Protein AF-A0AAU9Y3U4-F1 (afdb_monomer)

Structure (mmCIF, N/CA/C/O backbone):
data_AF-A0AAU9Y3U4-F1
#
_entry.id   AF-A0AAU9Y3U4-F1
#
loop_
_atom_site.group_PDB
_atom_site.id
_atom_site.type_symbol
_atom_site.label_atom_id
_atom_site.label_alt_id
_atom_site.label_comp_id
_atom_site.label_asym_id
_atom_site.label_entity_id
_atom_site.label_seq_id
_atom_site.pdbx_PDB_ins_code
_atom_site.Cartn_x
_atom_site.Cartn_y
_atom_site.Cartn_z
_atom_site.occupancy
_atom_site.B_iso_or_equiv
_atom_site.auth_seq_id
_atom_site.auth_comp_id
_atom_site.auth_asym_id
_atom_site.auth_atom_id
_atom_site.pdbx_PDB_model_num
ATOM 1 N N . MET A 1 1 ? -3.775 27.909 -12.854 1.00 70.94 1 MET A N 1
ATOM 2 C CA . MET A 1 1 ? -3.260 26.535 -13.047 1.00 70.94 1 MET A CA 1
ATOM 3 C C . MET A 1 1 ? -4.017 25.907 -14.203 1.00 70.94 1 MET A C 1
ATOM 5 O O . MET A 1 1 ? -5.242 25.902 -14.171 1.00 70.94 1 MET A O 1
ATOM 9 N N . THR A 1 2 ? -3.329 25.461 -15.249 1.00 95.56 2 THR A N 1
ATOM 10 C CA . THR A 1 2 ? -3.981 24.824 -16.406 1.00 95.56 2 THR A CA 1
ATOM 11 C C . THR A 1 2 ? -4.257 23.346 -16.122 1.00 95.56 2 THR A C 1
ATOM 13 O O . THR A 1 2 ? -3.583 22.736 -15.291 1.00 95.56 2 THR A O 1
ATOM 16 N N . LYS A 1 3 ? -5.221 22.735 -16.829 1.00 92.81 3 LYS A N 1
ATOM 17 C CA . LYS A 1 3 ? -5.509 21.290 -16.704 1.00 92.81 3 LYS A CA 1
ATOM 18 C C . LYS A 1 3 ? -4.239 20.443 -16.872 1.00 92.81 3 LYS A C 1
ATOM 20 O O . LYS A 1 3 ? -4.018 19.520 -16.099 1.00 92.81 3 LYS A O 1
ATOM 25 N N . LYS A 1 4 ? -3.373 20.817 -17.823 1.00 94.94 4 LYS A N 1
ATOM 26 C CA . LYS A 1 4 ? -2.076 20.169 -18.071 1.00 94.94 4 LYS A CA 1
ATOM 27 C C . LYS A 1 4 ? -1.187 20.153 -16.822 1.00 94.94 4 LYS A C 1
ATOM 29 O O . LYS A 1 4 ? -0.725 19.091 -16.430 1.00 94.94 4 LYS A O 1
ATOM 34 N N . GLN A 1 5 ? -1.020 21.302 -16.167 1.00 95.19 5 GLN A N 1
ATOM 35 C CA . GLN A 1 5 ? -0.199 21.424 -14.956 1.00 95.19 5 GLN A CA 1
ATOM 36 C C . GLN A 1 5 ? -0.738 20.579 -13.794 1.00 95.19 5 GLN A C 1
ATOM 38 O O . GLN A 1 5 ? 0.031 20.038 -13.006 1.00 95.19 5 GLN A O 1
ATOM 43 N N . VAL A 1 6 ? -2.064 20.454 -13.678 1.00 96.25 6 VAL A N 1
ATOM 44 C CA . VAL A 1 6 ? -2.686 19.619 -12.641 1.00 96.25 6 VAL A CA 1
ATOM 45 C C . VAL A 1 6 ? -2.394 18.139 -12.892 1.00 96.25 6 VAL A C 1
ATOM 47 O O . VAL A 1 6 ? -1.981 17.442 -11.969 1.00 96.25 6 VAL A O 1
ATOM 50 N N . PHE A 1 7 ? -2.546 17.665 -14.1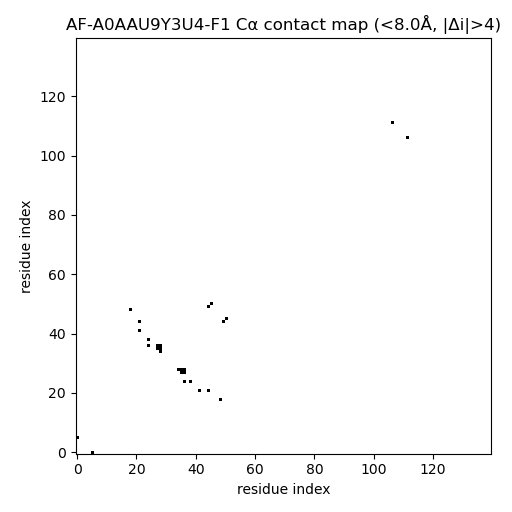32 1.00 96.69 7 PHE A N 1
ATOM 51 C CA . PHE A 1 7 ? -2.222 16.279 -14.483 1.00 96.69 7 PHE A CA 1
ATOM 52 C C . PHE A 1 7 ? -0.743 15.953 -14.289 1.00 96.69 7 PHE A C 1
ATOM 54 O O . PHE A 1 7 ? -0.426 14.888 -13.769 1.00 96.69 7 PHE A O 1
ATOM 61 N N . GLU A 1 8 ? 0.148 16.871 -14.652 1.00 95.50 8 GLU A N 1
ATOM 62 C CA . GLU A 1 8 ? 1.593 16.713 -14.474 1.00 95.50 8 GLU A CA 1
ATOM 63 C C . GLU A 1 8 ? 1.959 16.568 -12.994 1.00 95.50 8 GLU A C 1
ATOM 65 O O . GLU A 1 8 ? 2.589 15.589 -12.601 1.00 95.50 8 GLU A O 1
ATOM 70 N N . ARG A 1 9 ? 1.429 17.448 -12.139 1.00 95.25 9 ARG A N 1
ATOM 71 C CA . ARG A 1 9 ? 1.659 17.383 -10.690 1.00 95.25 9 ARG A CA 1
ATOM 72 C C . ARG A 1 9 ? 1.101 16.105 -10.057 1.00 95.25 9 ARG A C 1
ATOM 74 O O . ARG A 1 9 ? 1.717 15.536 -9.158 1.00 95.25 9 ARG A O 1
ATOM 81 N N . ILE A 1 10 ? -0.062 15.641 -10.520 1.00 95.69 10 ILE A N 1
ATOM 82 C CA . ILE A 1 10 ? -0.644 14.364 -10.081 1.00 95.69 10 ILE A CA 1
ATOM 83 C C . ILE A 1 10 ? 0.242 13.195 -10.527 1.00 95.69 10 ILE A C 1
ATOM 85 O O . ILE A 1 10 ? 0.512 12.297 -9.730 1.00 95.69 10 ILE A O 1
ATOM 89 N N . ALA A 1 11 ? 0.722 13.206 -11.770 1.00 93.69 11 ALA A N 1
ATOM 90 C CA . ALA A 1 11 ? 1.590 12.161 -12.303 1.00 93.69 11 ALA A CA 1
ATOM 91 C C . ALA A 1 11 ? 2.926 12.089 -11.548 1.00 93.69 11 ALA A C 1
ATOM 93 O O . ALA A 1 11 ? 3.366 10.998 -11.181 1.00 93.69 11 ALA A O 1
ATOM 94 N N . GLU A 1 12 ? 3.539 13.235 -11.251 1.00 94.12 12 GLU A N 1
ATOM 95 C CA . GLU A 1 12 ? 4.751 13.325 -10.432 1.00 94.12 12 GLU A CA 1
ATOM 96 C C . GLU A 1 12 ? 4.529 12.753 -9.031 1.00 94.12 12 GLU A C 1
ATOM 98 O O . GLU A 1 12 ? 5.288 11.889 -8.582 1.00 94.12 12 GLU A O 1
ATOM 103 N N . TYR A 1 13 ? 3.455 13.179 -8.361 1.00 95.12 13 TYR A N 1
ATOM 104 C CA . TYR A 1 13 ? 3.112 12.694 -7.027 1.00 95.12 13 TYR A CA 1
ATOM 105 C C . TYR A 1 13 ? 2.914 11.173 -7.007 1.00 95.12 13 TYR A C 1
ATOM 107 O O . TYR A 1 13 ? 3.488 10.474 -6.167 1.00 95.12 13 TYR A O 1
ATOM 115 N N . LEU A 1 14 ? 2.155 10.642 -7.970 1.00 93.56 14 LEU A N 1
ATOM 116 C CA . LEU A 1 14 ? 1.928 9.204 -8.103 1.00 93.56 14 LEU A CA 1
ATOM 117 C C . LEU A 1 14 ? 3.231 8.452 -8.393 1.00 93.56 14 LEU A C 1
ATOM 119 O O . LEU A 1 14 ? 3.480 7.416 -7.779 1.00 93.56 14 LEU A O 1
ATOM 123 N N . SER A 1 15 ? 4.092 8.980 -9.264 1.00 90.38 15 SER A N 1
ATOM 124 C CA . SER A 1 15 ? 5.398 8.386 -9.583 1.00 90.38 15 SER A CA 1
ATOM 125 C C . SER A 1 15 ? 6.279 8.247 -8.340 1.00 90.38 15 SER A C 1
ATOM 127 O O . SER A 1 15 ? 6.845 7.178 -8.089 1.00 90.38 15 SER A O 1
ATOM 129 N N . VAL A 1 16 ? 6.352 9.292 -7.510 1.00 92.56 16 VAL A N 1
ATOM 130 C CA . VAL A 1 16 ? 7.113 9.273 -6.251 1.00 92.56 16 VAL A CA 1
ATOM 131 C C . VAL A 1 16 ? 6.516 8.274 -5.261 1.00 92.56 16 VAL A C 1
ATOM 133 O O . VAL A 1 16 ? 7.242 7.425 -4.736 1.00 92.56 16 VAL A O 1
ATOM 136 N N . ALA A 1 17 ? 5.200 8.320 -5.046 1.00 93.00 17 ALA A N 1
ATOM 137 C CA . ALA A 1 17 ? 4.513 7.438 -4.105 1.00 93.00 17 ALA A CA 1
ATOM 138 C C . ALA A 1 17 ? 4.682 5.955 -4.478 1.00 93.00 17 ALA A C 1
ATOM 140 O O . ALA A 1 17 ? 4.983 5.111 -3.628 1.00 93.00 17 ALA A O 1
ATOM 141 N N . ILE A 1 18 ? 4.560 5.638 -5.766 1.00 91.25 18 ILE A N 1
ATOM 142 C CA . ILE A 1 18 ? 4.727 4.284 -6.295 1.00 91.25 18 ILE A CA 1
ATOM 143 C C . ILE A 1 18 ? 6.179 3.807 -6.137 1.00 91.25 18 ILE A C 1
ATOM 145 O O . ILE A 1 18 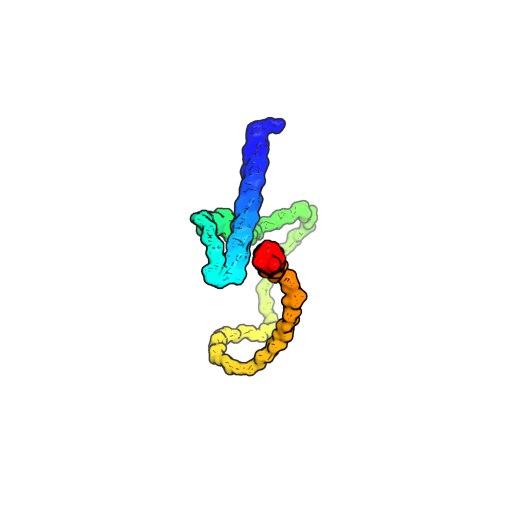? 6.407 2.684 -5.680 1.00 91.25 18 ILE A O 1
ATOM 149 N N . LYS A 1 19 ? 7.173 4.654 -6.446 1.00 89.94 19 LYS A N 1
ATOM 150 C CA . LYS A 1 19 ? 8.601 4.339 -6.240 1.00 89.94 19 LYS A CA 1
ATOM 151 C C . LYS A 1 19 ? 8.923 4.055 -4.776 1.00 89.94 19 LYS A C 1
ATOM 153 O O . LYS A 1 19 ? 9.662 3.116 -4.478 1.00 89.94 19 LYS A O 1
ATOM 158 N N . GLN A 1 20 ? 8.365 4.840 -3.859 1.00 91.31 20 GLN A N 1
ATOM 159 C CA . GLN A 1 20 ? 8.566 4.644 -2.426 1.00 91.31 20 GLN A CA 1
ATOM 160 C C . GLN A 1 20 ? 7.970 3.313 -1.957 1.00 91.31 20 GLN A C 1
ATOM 162 O O . GLN A 1 20 ? 8.648 2.551 -1.267 1.00 91.31 20 GLN A O 1
ATOM 167 N N . LYS A 1 21 ? 6.746 2.988 -2.393 1.00 89.88 21 LYS A N 1
ATOM 168 C CA . LYS A 1 21 ? 6.099 1.705 -2.080 1.00 89.88 21 LYS A CA 1
ATOM 169 C C . LYS A 1 21 ? 6.866 0.510 -2.638 1.00 89.88 21 LYS A C 1
ATOM 171 O O . LYS A 1 21 ? 7.017 -0.486 -1.934 1.00 89.88 21 LYS A O 1
ATOM 176 N N . TYR A 1 22 ? 7.404 0.621 -3.852 1.00 89.56 22 TYR A N 1
ATOM 177 C CA . TYR A 1 22 ? 8.255 -0.413 -4.438 1.00 89.56 22 TYR A CA 1
ATOM 178 C C . TYR A 1 22 ? 9.489 -0.690 -3.570 1.00 89.56 22 TYR A C 1
ATOM 180 O O . TYR A 1 22 ? 9.713 -1.833 -3.174 1.00 89.56 22 TYR A O 1
ATOM 188 N N . LYS A 1 23 ? 10.235 0.357 -3.194 1.00 89.06 23 LYS A N 1
ATOM 189 C CA . LYS A 1 23 ? 11.421 0.227 -2.331 1.00 89.06 23 LYS A CA 1
ATOM 190 C C . LYS A 1 23 ? 11.083 -0.345 -0.956 1.00 89.06 23 LYS A C 1
ATOM 192 O O . LYS A 1 23 ? 11.828 -1.172 -0.439 1.00 89.06 23 LYS A O 1
ATOM 197 N N . GLU A 1 24 ? 9.962 0.074 -0.371 1.00 88.81 24 GLU A N 1
ATOM 198 C CA . GLU A 1 24 ? 9.474 -0.437 0.912 1.00 88.81 24 GLU A CA 1
ATOM 199 C C . GLU A 1 24 ? 9.220 -1.950 0.841 1.00 88.81 24 GLU A C 1
ATOM 201 O O . GLU A 1 24 ? 9.707 -2.701 1.686 1.00 88.81 24 GLU A O 1
ATOM 206 N N . VAL A 1 25 ? 8.492 -2.415 -0.178 1.00 87.69 25 VAL A N 1
ATOM 207 C CA . VAL A 1 25 ? 8.205 -3.845 -0.375 1.00 87.69 25 VAL A CA 1
ATOM 208 C C . VAL A 1 25 ? 9.486 -4.624 -0.665 1.00 87.69 25 VAL A C 1
ATOM 210 O O . VAL A 1 25 ? 9.713 -5.666 -0.055 1.00 87.69 25 VAL A O 1
ATOM 213 N N . GLU A 1 26 ? 10.355 -4.112 -1.534 1.00 86.75 26 GLU A N 1
ATOM 214 C CA . GLU A 1 26 ? 11.615 -4.767 -1.889 1.00 86.75 26 GLU A CA 1
ATOM 215 C C . GLU A 1 26 ? 12.530 -4.935 -0.667 1.00 86.75 26 GLU A C 1
ATOM 217 O O . GLU A 1 26 ? 13.059 -6.018 -0.418 1.00 86.75 26 GLU A O 1
ATOM 222 N N . HIS A 1 27 ? 12.678 -3.887 0.145 1.00 86.31 27 HIS A N 1
ATOM 223 C CA . HIS A 1 27 ? 13.475 -3.929 1.367 1.00 86.31 27 HIS A CA 1
ATOM 224 C C . HIS A 1 27 ? 12.882 -4.876 2.422 1.00 86.31 27 HIS A C 1
ATOM 226 O O . HIS A 1 27 ? 13.621 -5.649 3.036 1.00 86.31 27 HIS A O 1
ATOM 232 N N . ASN A 1 28 ? 11.558 -4.868 2.615 1.00 86.31 28 ASN A N 1
ATOM 233 C CA . ASN A 1 28 ? 10.898 -5.819 3.513 1.00 86.31 28 ASN A CA 1
ATOM 234 C C . ASN A 1 28 ? 11.111 -7.264 3.048 1.00 86.31 28 ASN A C 1
ATOM 236 O O . ASN A 1 28 ? 11.460 -8.122 3.854 1.00 86.31 28 ASN A O 1
ATOM 240 N N . ASN A 1 29 ? 10.995 -7.524 1.746 1.00 85.44 29 ASN A N 1
ATOM 241 C CA . ASN A 1 29 ? 11.174 -8.859 1.178 1.00 85.44 29 ASN A CA 1
ATOM 242 C C . ASN A 1 29 ? 12.625 -9.348 1.253 1.00 85.44 29 ASN A C 1
ATOM 244 O O . ASN A 1 29 ? 12.847 -10.547 1.384 1.00 85.44 29 ASN A O 1
ATOM 248 N N . LYS A 1 30 ? 13.612 -8.442 1.210 1.00 83.31 30 LYS A N 1
ATOM 249 C CA . LYS A 1 30 ? 15.026 -8.775 1.458 1.00 83.31 30 LYS A CA 1
ATOM 250 C C . LYS A 1 30 ? 15.294 -9.132 2.923 1.00 83.31 30 LYS A C 1
ATOM 252 O O . LYS A 1 30 ? 16.161 -9.952 3.198 1.00 83.31 30 LYS A O 1
ATOM 257 N N . ARG A 1 31 ? 14.570 -8.516 3.865 1.00 81.12 31 ARG A N 1
ATOM 258 C CA . ARG A 1 31 ? 14.749 -8.735 5.313 1.00 81.12 31 ARG A CA 1
ATOM 259 C C . ARG A 1 31 ? 13.950 -9.909 5.868 1.00 81.12 31 ARG A C 1
ATOM 261 O O . ARG A 1 31 ? 14.376 -10.505 6.852 1.00 81.12 31 ARG A O 1
ATOM 268 N N . MET A 1 32 ? 12.787 -10.211 5.298 1.00 68.38 32 MET A N 1
ATOM 269 C CA . MET A 1 32 ? 11.896 -11.251 5.809 1.00 68.38 32 MET A CA 1
ATOM 270 C C . MET A 1 32 ? 12.052 -12.528 4.989 1.00 68.38 32 MET A C 1
ATOM 272 O O . MET A 1 32 ? 11.783 -12.533 3.794 1.00 68.38 32 MET A O 1
ATOM 276 N N . GLY A 1 33 ? 12.454 -13.624 5.640 1.00 70.31 33 GLY A N 1
ATOM 277 C CA . GLY A 1 33 ? 12.609 -14.928 4.989 1.00 70.31 33 GLY A CA 1
ATOM 278 C C . GLY A 1 33 ? 11.283 -15.477 4.444 1.00 70.31 33 GLY A C 1
ATOM 279 O O . GLY A 1 33 ? 10.993 -15.357 3.256 1.00 70.31 33 GLY A O 1
ATOM 280 N N . ARG A 1 34 ? 10.465 -16.090 5.315 1.00 59.47 34 ARG A N 1
ATOM 281 C CA . ARG A 1 34 ? 9.192 -16.747 4.932 1.00 59.47 34 ARG A CA 1
ATOM 282 C C . ARG A 1 34 ? 7.976 -15.815 4.840 1.00 59.47 34 ARG A C 1
ATOM 284 O O . ARG A 1 34 ? 6.931 -16.254 4.386 1.00 59.47 34 ARG A O 1
ATOM 291 N N . GLY A 1 35 ? 8.096 -14.550 5.247 1.00 66.62 35 GLY A N 1
ATOM 292 C CA . GLY A 1 35 ? 6.983 -13.591 5.289 1.00 66.62 35 GLY A CA 1
ATOM 293 C C . GLY A 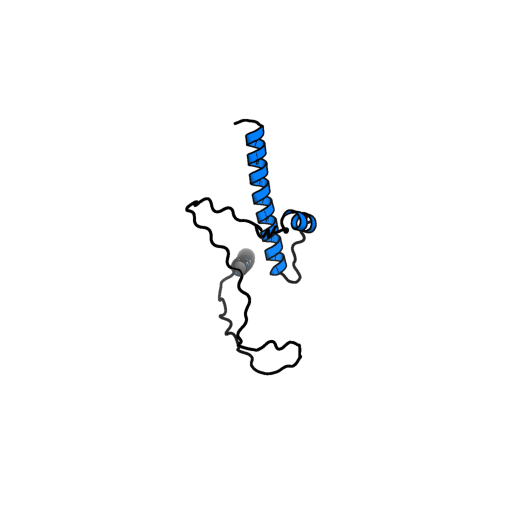1 35 ? 7.024 -12.536 4.185 1.00 66.62 35 GLY A C 1
ATOM 294 O O . GLY A 1 35 ? 6.724 -11.376 4.453 1.00 66.62 35 GLY A O 1
ATOM 295 N N . ARG A 1 36 ? 7.477 -12.870 2.972 1.00 73.50 36 ARG A N 1
ATOM 296 C CA . ARG A 1 36 ? 7.563 -11.860 1.907 1.00 73.50 36 ARG A CA 1
ATOM 297 C C . ARG A 1 36 ? 6.180 -11.275 1.634 1.00 73.50 36 ARG A C 1
ATOM 299 O O . ARG A 1 36 ? 5.180 -11.981 1.573 1.00 73.50 36 ARG A O 1
ATOM 306 N N . LYS A 1 37 ? 6.135 -9.954 1.512 1.00 75.44 37 LYS A N 1
ATOM 307 C CA . LYS A 1 37 ? 4.939 -9.214 1.151 1.00 75.44 37 LYS A CA 1
ATOM 308 C C . LYS A 1 37 ? 4.778 -9.306 -0.360 1.00 75.44 37 LYS A C 1
ATOM 310 O O . LYS A 1 37 ? 5.546 -8.700 -1.114 1.00 75.44 37 LYS A O 1
ATOM 315 N N . ASP A 1 38 ? 3.770 -10.052 -0.783 1.00 71.19 38 ASP A N 1
ATOM 316 C CA . ASP A 1 38 ? 3.422 -10.184 -2.189 1.00 71.19 38 ASP A CA 1
ATOM 317 C C . ASP A 1 38 ? 2.653 -8.942 -2.636 1.00 71.19 38 ASP A C 1
ATOM 319 O O . ASP A 1 38 ? 1.496 -8.713 -2.278 1.00 71.19 38 ASP A O 1
ATOM 323 N N . TRP A 1 39 ? 3.316 -8.090 -3.417 1.00 83.06 39 TRP A N 1
ATOM 324 C CA . TRP A 1 39 ? 2.647 -6.996 -4.106 1.00 83.06 39 TRP A CA 1
ATOM 325 C C . TRP A 1 39 ? 2.322 -7.446 -5.528 1.00 83.06 39 TRP A C 1
ATOM 327 O O . TRP A 1 39 ? 3.223 -7.742 -6.308 1.00 83.06 39 TRP A O 1
ATOM 337 N N . LYS A 1 40 ? 1.025 -7.488 -5.870 1.00 83.62 40 LYS A N 1
ATOM 338 C CA . LYS A 1 40 ? 0.490 -8.055 -7.129 1.00 83.62 40 LYS A CA 1
ATOM 339 C C . LYS A 1 40 ? 1.155 -7.524 -8.408 1.00 83.62 40 LYS A C 1
ATOM 341 O O . LYS A 1 40 ? 1.132 -8.193 -9.434 1.00 83.62 40 LYS A O 1
ATOM 346 N N . PHE A 1 41 ? 1.752 -6.334 -8.351 1.00 83.06 41 PHE A N 1
ATOM 347 C CA . PHE A 1 41 ? 2.417 -5.692 -9.486 1.00 83.06 41 PHE A CA 1
ATOM 348 C C . PHE A 1 41 ? 3.935 -5.597 -9.336 1.00 83.06 41 PHE A C 1
ATOM 350 O O . PHE A 1 41 ? 4.572 -4.985 -10.185 1.00 83.06 41 PHE A O 1
ATOM 357 N N . LEU A 1 42 ? 4.534 -6.206 -8.308 1.00 84.06 42 LEU A N 1
ATOM 358 C CA . LEU A 1 42 ? 5.961 -6.069 -8.005 1.00 84.06 42 LEU A CA 1
ATOM 359 C C . LEU A 1 42 ? 6.843 -6.394 -9.212 1.00 84.06 42 LEU A C 1
ATOM 361 O O . LEU A 1 42 ? 7.750 -5.632 -9.521 1.00 84.06 42 LEU A O 1
ATOM 365 N N . HIS A 1 43 ? 6.538 -7.480 -9.925 1.00 83.88 43 HIS A N 1
ATOM 366 C CA . HIS A 1 43 ? 7.291 -7.889 -11.110 1.00 83.88 43 HIS A CA 1
ATOM 367 C C . HIS A 1 43 ? 7.205 -6.858 -12.248 1.00 83.88 43 HI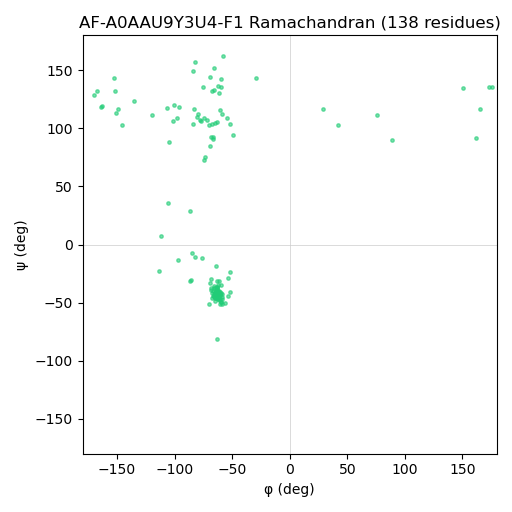S A C 1
ATOM 369 O O . HIS A 1 43 ? 8.221 -6.485 -12.828 1.00 83.88 43 HIS A O 1
ATOM 375 N N . LYS A 1 44 ? 6.006 -6.323 -12.514 1.00 86.06 44 LYS A N 1
ATOM 376 C CA . LYS A 1 44 ? 5.809 -5.261 -13.516 1.00 86.06 44 LYS A CA 1
ATOM 377 C C . LYS A 1 44 ? 6.530 -3.975 -13.103 1.00 86.06 44 LYS A C 1
ATOM 379 O O . LYS A 1 44 ? 7.201 -3.349 -13.916 1.00 86.06 44 LYS A O 1
ATOM 384 N N . MET A 1 45 ? 6.449 -3.623 -11.820 1.00 86.19 45 MET A N 1
ATOM 385 C CA . MET A 1 45 ? 7.123 -2.456 -11.254 1.00 86.19 45 MET A CA 1
ATOM 386 C C . MET A 1 45 ? 8.647 -2.588 -11.295 1.00 86.19 45 MET A C 1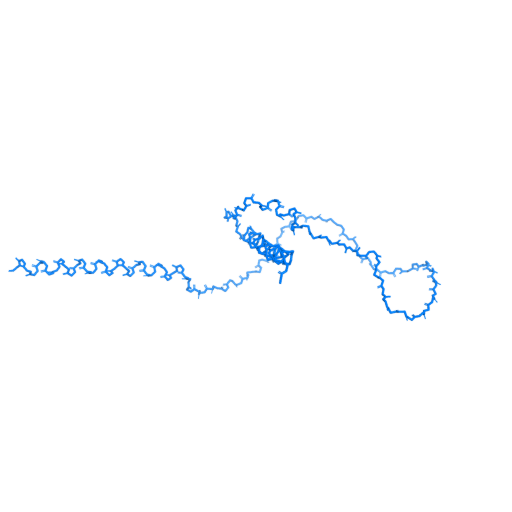
ATOM 388 O O . MET A 1 45 ? 9.319 -1.594 -11.547 1.00 86.19 45 MET A O 1
ATOM 392 N N . ALA A 1 46 ? 9.197 -3.790 -11.111 1.00 84.50 46 ALA A N 1
ATOM 393 C CA . ALA A 1 46 ? 10.628 -4.046 -11.249 1.00 84.50 46 ALA A CA 1
ATOM 394 C C . ALA A 1 46 ? 11.118 -3.788 -12.683 1.00 84.50 46 ALA A C 1
ATOM 396 O O . ALA A 1 46 ? 12.193 -3.226 -12.862 1.00 84.50 46 ALA A O 1
ATOM 397 N N . GLY A 1 47 ? 10.312 -4.108 -13.700 1.00 83.88 47 GLY A N 1
ATOM 398 C CA . GLY A 1 47 ? 10.628 -3.778 -15.093 1.00 83.88 47 GLY A CA 1
ATOM 399 C C . GLY A 1 47 ? 10.680 -2.269 -15.361 1.00 83.88 47 GLY A C 1
ATOM 400 O O . GLY A 1 47 ? 11.573 -1.805 -16.060 1.00 83.88 47 GLY A O 1
ATOM 401 N N . CYS A 1 48 ? 9.765 -1.491 -14.776 1.00 81.94 48 CYS A N 1
ATOM 402 C CA . CYS A 1 48 ? 9.686 -0.044 -15.013 1.00 81.94 48 CYS A CA 1
ATOM 403 C C . CYS A 1 48 ? 10.600 0.795 -14.102 1.00 81.94 48 CYS A C 1
ATOM 405 O O . CYS A 1 48 ? 11.019 1.881 -14.489 1.00 81.94 48 CYS A O 1
ATOM 407 N N . LEU A 1 49 ? 10.862 0.338 -12.873 1.00 82.50 49 LEU A N 1
ATOM 408 C CA . LEU A 1 49 ? 11.607 1.086 -11.848 1.00 82.50 49 LEU A CA 1
ATOM 409 C C . LEU A 1 49 ? 12.955 0.464 -11.477 1.00 82.50 49 LEU A C 1
ATOM 411 O O . LEU A 1 49 ? 13.802 1.158 -10.923 1.00 82.50 49 LEU A O 1
ATOM 415 N N . GLY A 1 50 ? 13.136 -0.836 -11.710 1.00 70.06 50 GLY A N 1
ATOM 416 C CA . GLY A 1 50 ? 14.372 -1.562 -11.402 1.00 70.06 50 GLY A CA 1
ATOM 417 C C . GLY A 1 50 ? 15.446 -1.409 -12.476 1.00 70.06 50 GLY A C 1
ATOM 418 O O . GLY A 1 50 ? 16.599 -1.767 -12.243 1.00 70.06 50 GLY A O 1
ATOM 419 N N . GLN A 1 51 ? 15.097 -0.844 -13.634 1.00 72.31 51 GLN A N 1
ATOM 420 C CA . GLN A 1 51 ? 16.082 -0.423 -14.617 1.00 72.31 51 GLN A CA 1
ATOM 421 C C . GLN A 1 51 ? 16.824 0.798 -14.070 1.00 72.31 51 GLN A C 1
ATOM 423 O O . GLN A 1 51 ? 16.303 1.909 -14.068 1.00 72.31 51 GLN A O 1
ATOM 428 N N . ASN A 1 52 ? 18.049 0.584 -13.594 1.00 66.38 52 ASN A N 1
ATOM 429 C CA . ASN A 1 52 ? 19.029 1.654 -13.474 1.00 66.38 52 ASN A CA 1
ATOM 430 C C . ASN A 1 52 ? 19.690 1.786 -14.848 1.00 66.38 52 ASN A C 1
ATOM 432 O O . ASN A 1 52 ? 20.518 0.931 -15.177 1.00 66.38 52 ASN A O 1
ATOM 436 N N . PRO A 1 53 ? 19.356 2.801 -15.665 1.00 67.00 53 PRO A N 1
ATOM 437 C CA . PRO A 1 53 ? 20.120 3.080 -16.865 1.00 67.00 53 PRO A CA 1
ATOM 438 C C . PRO A 1 53 ? 21.485 3.600 -16.407 1.00 67.00 53 PRO A C 1
ATOM 440 O O . PRO A 1 53 ? 21.700 4.799 -16.251 1.00 67.00 53 PRO A O 1
ATOM 443 N N . LYS A 1 54 ? 22.414 2.683 -16.118 1.00 73.12 54 LYS A N 1
ATOM 444 C CA . LYS A 1 54 ? 23.824 3.006 -15.916 1.00 73.12 54 LYS A CA 1
ATOM 445 C C . LYS A 1 54 ? 24.396 3.317 -17.293 1.00 73.12 54 LYS A C 1
ATOM 447 O O . LYS A 1 54 ? 25.044 2.489 -17.921 1.00 73.12 54 LYS A O 1
ATOM 452 N N . VAL A 1 55 ? 24.054 4.496 -17.792 1.00 75.12 55 VAL A N 1
ATOM 453 C CA . VAL A 1 55 ? 24.609 5.038 -19.023 1.00 75.12 55 VAL A CA 1
ATOM 454 C C . VAL A 1 55 ? 25.963 5.607 -18.641 1.00 75.12 55 VAL A C 1
ATOM 456 O O . VAL A 1 55 ? 26.031 6.565 -17.877 1.00 75.12 55 VAL A O 1
ATOM 459 N N . ASN A 1 56 ? 27.038 4.993 -19.128 1.00 76.12 56 ASN A N 1
ATOM 460 C CA . ASN A 1 56 ? 28.324 5.674 -19.185 1.00 76.12 56 ASN A CA 1
ATOM 461 C C . ASN A 1 56 ? 28.217 6.675 -20.338 1.00 76.12 56 ASN A C 1
ATOM 463 O O . ASN A 1 56 ? 28.136 6.230 -21.486 1.00 76.12 56 ASN A O 1
ATOM 467 N N . PRO A 1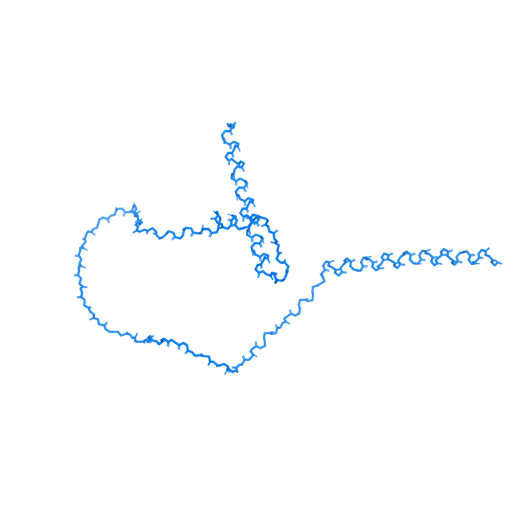 57 ? 28.150 7.994 -20.081 1.00 77.31 57 PRO A N 1
ATOM 468 C CA . PRO A 1 57 ? 28.207 8.952 -21.170 1.00 77.31 57 PRO A CA 1
ATOM 469 C C . PRO A 1 57 ? 29.547 8.756 -21.881 1.00 77.31 57 PRO A C 1
ATOM 471 O O . PRO A 1 57 ? 30.604 8.937 -21.285 1.00 77.31 57 PRO A O 1
ATOM 474 N N . ALA A 1 58 ? 29.500 8.340 -23.148 1.00 79.50 58 ALA A N 1
ATOM 475 C CA . ALA A 1 58 ? 30.701 8.135 -23.957 1.00 79.50 58 ALA A CA 1
ATOM 476 C C . ALA A 1 58 ? 31.467 9.448 -24.197 1.00 79.50 58 ALA A C 1
ATOM 478 O O . ALA A 1 58 ? 32.642 9.430 -24.546 1.00 79.50 58 ALA A O 1
ATOM 479 N N . PHE A 1 59 ? 30.793 10.584 -24.011 1.00 76.50 59 PHE A N 1
ATOM 480 C CA . PHE A 1 59 ? 31.344 11.906 -24.226 1.00 76.50 59 PHE A CA 1
ATOM 481 C C . PHE A 1 59 ? 30.689 12.899 -23.266 1.00 76.50 59 PHE A C 1
ATOM 483 O O . PHE A 1 59 ? 29.480 13.132 -23.324 1.00 76.50 59 PHE A O 1
ATOM 490 N N . THR A 1 60 ? 31.481 13.476 -22.369 1.00 79.00 60 THR A N 1
ATOM 491 C CA . THR A 1 60 ? 31.102 14.658 -21.595 1.00 79.00 60 THR A CA 1
ATOM 492 C C . THR A 1 60 ? 31.705 15.868 -22.298 1.00 79.00 60 THR A C 1
ATOM 494 O O . THR A 1 60 ? 32.922 16.029 -22.302 1.00 79.00 60 THR A O 1
ATOM 497 N N . PHE A 1 61 ? 30.869 16.688 -22.937 1.00 79.38 61 PHE A N 1
ATOM 498 C CA . PHE A 1 61 ? 31.304 17.967 -23.495 1.00 79.38 61 PHE A CA 1
ATOM 499 C C . PHE A 1 61 ? 31.575 18.931 -22.335 1.00 79.38 61 PHE A C 1
ATOM 501 O O . PHE A 1 61 ? 30.636 19.360 -21.663 1.00 79.38 61 PHE A O 1
ATOM 508 N N . ASP A 1 62 ? 32.847 19.218 -22.072 1.00 73.38 62 ASP A N 1
ATOM 509 C CA . ASP A 1 62 ? 33.254 20.213 -21.085 1.00 73.38 62 ASP A CA 1
ATOM 510 C C . ASP A 1 62 ? 33.203 21.601 -21.739 1.00 73.38 62 ASP A C 1
ATOM 512 O O . ASP A 1 62 ? 33.891 21.865 -22.725 1.00 73.38 62 ASP A O 1
ATOM 516 N N . ALA A 1 63 ? 32.336 22.479 -21.236 1.00 64.19 63 ALA A N 1
ATOM 517 C CA . ALA A 1 63 ? 32.109 23.813 -21.791 1.00 64.19 63 ALA A CA 1
ATOM 518 C C . ALA A 1 63 ? 33.091 24.864 -21.235 1.00 64.19 63 ALA A C 1
ATOM 520 O O . ALA A 1 63 ? 32.756 26.044 -21.165 1.00 64.19 63 ALA A O 1
ATOM 521 N N . SER A 1 64 ? 34.299 24.446 -20.846 1.00 58.19 64 SER A N 1
ATOM 522 C CA . SER A 1 64 ? 35.419 25.347 -20.563 1.00 58.19 64 SER A CA 1
ATOM 523 C C . SER A 1 64 ? 36.407 25.278 -21.717 1.00 58.19 64 SER A C 1
ATOM 525 O O . SER A 1 64 ? 37.327 24.465 -21.741 1.00 58.19 64 SER A O 1
ATOM 527 N N . SER A 1 65 ? 36.189 26.120 -22.723 1.00 56.59 65 SER A N 1
ATOM 528 C CA . SER A 1 65 ? 37.170 26.334 -23.775 1.00 56.59 65 SER A CA 1
ATOM 529 C C . SER A 1 65 ? 38.283 27.246 -23.261 1.00 56.59 65 SER A C 1
ATOM 531 O O . SER A 1 65 ? 38.100 28.460 -23.201 1.00 56.59 65 SER A O 1
ATOM 533 N N . GLU A 1 66 ? 39.456 26.681 -22.994 1.00 50.81 66 GLU A N 1
ATOM 534 C CA . GLU A 1 66 ? 40.701 27.349 -23.357 1.00 50.81 66 GLU A CA 1
ATOM 535 C C . GLU A 1 66 ? 41.638 26.321 -23.998 1.00 50.81 66 GLU A C 1
ATOM 537 O O . GLU A 1 66 ? 41.869 25.217 -23.511 1.00 50.81 66 GLU A O 1
ATOM 542 N N . SER A 1 67 ? 42.039 26.662 -25.211 1.00 52.41 67 SER A N 1
ATOM 543 C CA . SER A 1 67 ? 42.770 25.862 -26.179 1.00 52.41 67 SER A CA 1
ATOM 544 C C . SER A 1 67 ? 44.158 25.444 -25.696 1.00 52.41 67 SER A C 1
ATOM 546 O O . SER A 1 67 ? 44.935 26.311 -25.318 1.00 52.41 67 SER A O 1
ATOM 548 N N . GLN A 1 68 ? 44.542 24.182 -25.914 1.00 42.78 68 GLN A N 1
ATOM 549 C CA . GLN A 1 68 ? 45.681 23.878 -26.790 1.00 42.78 68 GLN A CA 1
ATOM 550 C C . GLN A 1 68 ? 45.766 22.390 -27.148 1.00 42.78 68 GLN A C 1
ATOM 552 O O . GLN A 1 68 ? 45.661 21.494 -26.316 1.00 42.78 68 GLN A O 1
ATOM 557 N N . ALA A 1 69 ? 45.952 22.155 -28.444 1.00 51.19 69 ALA A N 1
ATOM 558 C CA . ALA A 1 69 ? 46.222 20.863 -29.040 1.00 51.19 69 ALA A CA 1
ATOM 559 C C . ALA A 1 69 ? 47.617 20.357 -28.656 1.00 51.19 69 ALA A C 1
ATOM 561 O O . ALA A 1 69 ? 48.567 21.135 -28.662 1.00 51.19 69 ALA A O 1
ATOM 562 N N . SER A 1 70 ? 47.758 19.045 -28.464 1.00 38.56 70 SER A N 1
ATOM 563 C CA . SER A 1 70 ? 48.889 18.267 -28.985 1.00 38.56 70 SER A CA 1
ATOM 564 C C . SER A 1 70 ? 48.545 16.781 -28.967 1.00 38.56 70 SER A C 1
ATOM 566 O O . SER A 1 70 ? 48.264 16.190 -27.928 1.00 38.56 70 SER A O 1
ATOM 568 N N . ARG A 1 71 ? 48.550 16.193 -30.164 1.00 54.06 71 ARG A N 1
ATOM 569 C CA . ARG A 1 71 ? 48.639 14.751 -30.385 1.00 54.06 71 ARG A CA 1
ATOM 570 C C . ARG A 1 71 ? 50.011 14.279 -29.914 1.00 54.06 71 ARG A C 1
ATOM 572 O O . ARG A 1 71 ? 50.996 14.846 -30.371 1.00 54.06 71 ARG A O 1
ATOM 579 N N . SER A 1 72 ? 50.053 13.198 -29.141 1.00 38.62 72 SER A N 1
ATOM 580 C CA . SER A 1 72 ? 51.219 12.315 -29.072 1.00 38.62 72 SER A CA 1
ATOM 581 C C . SER A 1 72 ? 50.751 10.878 -28.863 1.00 38.62 72 SER A C 1
ATOM 583 O O . SER A 1 72 ? 50.366 10.487 -27.764 1.00 38.62 72 SER A O 1
ATOM 585 N N . GLU A 1 73 ? 50.778 10.094 -29.940 1.00 49.00 73 GLU A N 1
ATOM 586 C CA . GLU A 1 73 ? 50.998 8.653 -29.842 1.00 49.00 73 GLU A CA 1
ATOM 587 C C . GLU A 1 73 ? 52.383 8.426 -29.225 1.00 49.00 73 GLU A C 1
ATOM 589 O O . GLU A 1 73 ? 53.371 8.982 -29.697 1.00 49.00 73 GLU A O 1
ATOM 594 N N . SER A 1 74 ? 52.477 7.581 -28.200 1.00 37.09 74 SER A N 1
ATOM 595 C CA . SER A 1 74 ? 53.691 6.795 -27.981 1.00 37.09 74 SER A CA 1
ATOM 596 C C . SER A 1 74 ? 53.337 5.483 -27.288 1.00 37.09 74 SER A C 1
ATOM 598 O O . SER A 1 74 ? 52.851 5.435 -26.159 1.00 37.09 74 SER A O 1
ATOM 600 N N . LEU A 1 75 ? 53.541 4.406 -28.039 1.00 47.59 75 LEU A N 1
ATOM 601 C CA . LEU A 1 75 ? 53.764 3.066 -27.525 1.00 47.59 75 LEU A CA 1
ATOM 602 C C . LEU A 1 75 ? 55.117 3.061 -26.808 1.00 47.59 75 LEU A C 1
ATOM 604 O O . LEU A 1 75 ? 56.096 3.472 -27.418 1.00 47.59 75 LEU A O 1
ATOM 608 N N . SER A 1 76 ? 55.189 2.525 -25.590 1.00 35.91 76 SER A N 1
ATOM 609 C CA . SER A 1 76 ? 56.159 1.479 -25.223 1.00 35.91 76 SER A CA 1
ATOM 610 C C . SER A 1 76 ? 56.125 1.190 -23.725 1.00 35.91 76 SER A C 1
ATOM 612 O O . SER A 1 76 ? 56.080 2.085 -22.886 1.00 35.91 76 SER A O 1
ATOM 614 N N . ALA A 1 77 ? 56.140 -0.106 -23.441 1.00 43.25 77 ALA A N 1
ATOM 615 C CA . ALA A 1 77 ? 56.099 -0.747 -22.144 1.00 43.25 77 ALA A CA 1
ATOM 616 C C . ALA A 1 77 ? 57.331 -0.477 -21.269 1.00 43.25 77 ALA A C 1
ATOM 618 O O . ALA A 1 77 ? 58.439 -0.438 -21.789 1.00 43.25 77 ALA A O 1
ATOM 619 N N . THR A 1 78 ? 57.137 -0.513 -19.946 1.00 33.16 78 THR A N 1
ATOM 620 C CA . THR A 1 78 ? 58.000 -1.269 -19.022 1.00 33.16 78 THR A CA 1
ATOM 621 C C . THR A 1 78 ? 57.216 -1.713 -17.779 1.00 33.16 78 THR A C 1
ATOM 623 O O . THR A 1 78 ? 56.498 -0.930 -17.162 1.00 33.16 78 THR A O 1
ATOM 626 N N . SER A 1 79 ? 57.389 -2.999 -17.465 1.00 38.38 79 SER A N 1
ATOM 627 C CA . SER A 1 79 ? 57.077 -3.785 -16.257 1.00 38.38 79 SER A CA 1
ATOM 628 C C . SER A 1 79 ? 57.091 -3.014 -14.929 1.00 38.38 79 SER A C 1
ATOM 630 O O . SER A 1 79 ? 57.980 -2.208 -14.694 1.00 38.38 79 SER A O 1
ATOM 632 N N . SER A 1 80 ? 56.236 -3.269 -13.939 1.00 37.69 80 SER A N 1
ATOM 633 C CA . SER A 1 80 ? 56.099 -4.511 -13.152 1.00 37.69 80 SER A CA 1
ATOM 634 C C . SER A 1 80 ? 55.045 -4.218 -12.067 1.00 37.69 80 SER A C 1
ATOM 636 O O . SER A 1 80 ? 55.035 -3.136 -11.491 1.00 37.69 80 SER A O 1
ATOM 638 N N . THR A 1 81 ? 54.077 -5.083 -11.788 1.00 32.75 81 THR A N 1
ATOM 639 C CA . THR A 1 81 ? 54.181 -6.087 -10.720 1.00 32.75 81 THR A CA 1
ATOM 640 C C . THR A 1 81 ? 52.997 -7.041 -10.867 1.00 32.75 81 THR A C 1
ATOM 642 O O . THR A 1 81 ? 51.849 -6.621 -11.010 1.00 32.75 81 THR A O 1
ATOM 645 N N . THR A 1 82 ? 53.323 -8.326 -10.884 1.00 46.53 82 THR A N 1
ATOM 646 C CA . THR A 1 82 ? 52.438 -9.491 -10.861 1.00 46.53 82 THR A CA 1
ATOM 647 C C . THR A 1 82 ? 51.586 -9.462 -9.578 1.00 46.53 82 THR A C 1
ATOM 649 O O . THR A 1 82 ? 52.032 -8.995 -8.539 1.00 46.53 82 THR A O 1
ATOM 652 N N . ASN A 1 83 ? 50.315 -9.849 -9.573 1.00 39.72 83 ASN A N 1
ATOM 653 C CA . ASN A 1 83 ? 49.911 -11.247 -9.497 1.00 39.72 83 ASN A CA 1
ATOM 654 C C . ASN A 1 83 ? 48.438 -11.353 -9.907 1.00 39.72 83 ASN A C 1
ATOM 656 O O . ASN A 1 83 ? 47.555 -10.791 -9.261 1.00 39.72 83 ASN A O 1
ATOM 660 N N . ASN A 1 84 ? 48.198 -12.092 -10.983 1.00 48.03 84 ASN A N 1
ATOM 661 C CA . ASN A 1 84 ? 46.908 -12.679 -11.289 1.00 48.03 84 ASN A CA 1
ATOM 662 C C . ASN A 1 84 ? 47.016 -14.149 -10.892 1.00 48.03 84 ASN A C 1
ATOM 664 O O . ASN A 1 84 ? 47.673 -14.906 -11.602 1.00 48.03 84 ASN A O 1
ATOM 668 N N . GLU A 1 85 ? 46.391 -14.548 -9.788 1.00 43.47 85 GLU A N 1
ATOM 669 C CA . GLU A 1 85 ? 46.065 -15.952 -9.570 1.00 43.47 85 GLU A CA 1
ATOM 670 C C . GLU A 1 85 ? 44.555 -16.111 -9.431 1.00 43.47 85 GLU A C 1
ATOM 672 O O . GLU A 1 85 ? 43.879 -15.612 -8.533 1.00 43.47 85 GLU A O 1
ATOM 677 N N . ASN A 1 86 ? 44.075 -16.769 -10.472 1.00 44.16 86 ASN A N 1
ATOM 678 C CA . ASN A 1 86 ? 42.803 -17.407 -10.680 1.00 44.16 86 ASN A CA 1
ATOM 679 C C . ASN A 1 86 ? 42.504 -18.491 -9.624 1.00 44.16 86 ASN A C 1
ATOM 681 O O . ASN A 1 86 ? 43.408 -19.094 -9.062 1.00 44.16 86 ASN A O 1
ATOM 685 N N . CYS A 1 87 ? 41.217 -18.835 -9.562 1.00 39.59 87 CYS A N 1
ATOM 686 C CA . CYS A 1 87 ? 40.655 -20.127 -9.164 1.00 39.59 87 CYS A CA 1
ATOM 687 C C . CYS A 1 87 ? 40.622 -20.507 -7.677 1.00 39.59 87 CYS A C 1
ATOM 689 O O . CYS A 1 87 ? 41.610 -20.903 -7.080 1.00 39.59 87 CYS A O 1
ATOM 691 N N . SER A 1 88 ? 39.386 -20.542 -7.170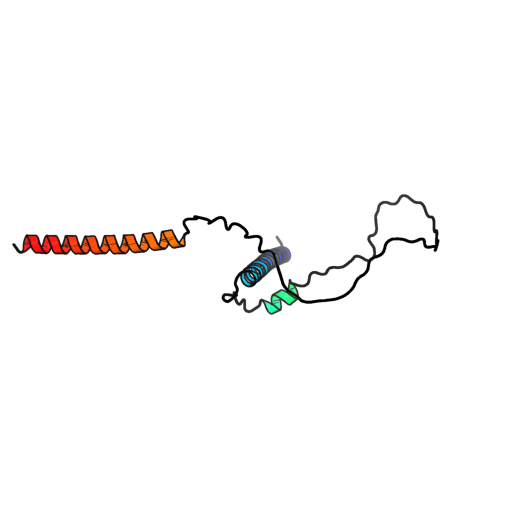 1.00 51.00 88 SER A N 1
ATOM 692 C CA . SER A 1 88 ? 38.734 -21.779 -6.722 1.00 51.00 88 SER A CA 1
ATOM 693 C C . SER A 1 88 ? 39.594 -22.773 -5.939 1.00 51.00 88 SER A C 1
ATOM 695 O O . SER A 1 88 ? 40.238 -23.621 -6.548 1.00 51.00 88 SER A O 1
ATOM 697 N N . ASP A 1 89 ? 39.411 -22.808 -4.619 1.00 32.78 89 ASP A N 1
ATOM 698 C CA . ASP A 1 89 ? 39.219 -24.092 -3.945 1.00 32.78 89 ASP A CA 1
ATOM 699 C C . ASP A 1 89 ? 38.386 -23.943 -2.666 1.00 32.78 89 ASP A C 1
ATOM 701 O O . ASP A 1 89 ? 38.448 -22.943 -1.946 1.00 32.78 89 ASP A O 1
ATOM 705 N N . CYS A 1 90 ? 37.556 -24.947 -2.429 1.00 45.72 90 CYS A N 1
ATOM 706 C CA . CYS A 1 90 ? 36.820 -25.168 -1.204 1.00 45.72 90 CYS A CA 1
ATOM 707 C C . CYS A 1 90 ? 37.781 -25.707 -0.137 1.00 45.72 90 CYS A C 1
ATOM 709 O O . CYS A 1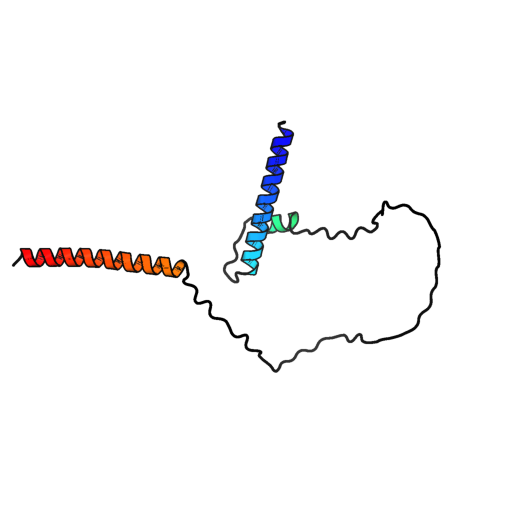 90 ? 38.516 -26.642 -0.421 1.00 45.72 90 CYS A O 1
ATOM 711 N N . SER A 1 91 ? 37.712 -25.196 1.096 1.00 43.66 91 SER A N 1
ATOM 712 C CA . SER A 1 91 ? 37.648 -25.981 2.347 1.00 43.66 91 SER A CA 1
ATOM 713 C C . SER A 1 91 ? 37.947 -25.096 3.560 1.00 43.66 91 SER A C 1
ATOM 715 O O . SER A 1 91 ? 38.998 -24.478 3.667 1.00 43.66 91 SER A O 1
ATOM 717 N N . ASP A 1 92 ? 36.928 -24.985 4.406 1.00 44.97 92 ASP A N 1
ATOM 718 C CA . ASP A 1 92 ? 36.950 -25.259 5.844 1.00 44.97 92 ASP A CA 1
ATOM 719 C C . ASP A 1 92 ? 38.266 -25.075 6.631 1.00 44.97 92 ASP A C 1
ATOM 721 O O . ASP A 1 92 ? 39.238 -25.797 6.430 1.00 44.97 92 ASP A O 1
ATOM 725 N N . GLU A 1 93 ? 38.248 -24.126 7.573 1.00 46.56 93 GLU A N 1
ATOM 726 C CA . GLU A 1 93 ? 38.393 -24.352 9.025 1.00 46.56 93 GLU A CA 1
ATOM 727 C C . GLU A 1 93 ? 39.031 -23.142 9.737 1.00 46.56 93 GLU A C 1
ATOM 729 O O . GLU A 1 93 ? 40.056 -22.603 9.327 1.00 46.56 93 GLU A O 1
ATOM 734 N N . GLY A 1 94 ? 38.437 -22.763 10.874 1.00 46.12 94 GLY A N 1
ATOM 735 C CA . GLY A 1 94 ? 39.107 -21.979 11.917 1.00 46.12 94 GLY A CA 1
ATOM 736 C C . GLY A 1 94 ? 39.037 -20.450 11.815 1.00 46.12 94 GLY A C 1
ATOM 737 O O . GLY A 1 94 ? 39.934 -19.801 11.298 1.00 46.12 94 GLY A O 1
ATOM 738 N N . GLU A 1 95 ? 38.003 -19.852 12.417 1.00 42.09 95 GLU A N 1
ATOM 739 C CA . GLU A 1 95 ? 38.137 -19.015 13.630 1.00 42.09 95 GLU A CA 1
ATOM 740 C C . GLU A 1 95 ? 36.886 -18.125 13.791 1.00 42.09 95 GLU A C 1
ATOM 742 O O . GLU A 1 95 ? 36.750 -17.016 13.263 1.00 42.09 95 GLU A O 1
ATOM 747 N N . LEU A 1 96 ? 35.912 -18.647 14.539 1.00 49.22 96 LEU A N 1
ATOM 748 C CA . LEU A 1 96 ? 34.665 -17.970 14.877 1.00 49.22 96 LEU A CA 1
ATOM 749 C C . LEU A 1 96 ? 34.939 -16.762 15.789 1.00 49.22 96 LEU A C 1
ATOM 751 O O . LEU A 1 96 ? 34.910 -16.869 17.016 1.00 49.22 96 LEU A O 1
ATOM 755 N N . LYS A 1 97 ? 35.117 -15.568 15.212 1.00 55.81 97 LYS A N 1
ATOM 756 C CA . LYS A 1 97 ? 34.987 -14.308 15.963 1.00 55.81 97 LYS A CA 1
ATOM 757 C C . LYS A 1 97 ? 33.532 -14.127 16.401 1.00 55.81 97 LYS A C 1
ATOM 759 O O . LYS A 1 97 ? 32.710 -13.534 15.699 1.00 55.81 97 LYS A O 1
ATOM 764 N N . LEU A 1 98 ? 33.230 -14.638 17.595 1.00 55.81 98 LEU A N 1
ATOM 765 C CA . LEU A 1 98 ? 32.015 -14.405 18.374 1.00 55.81 98 LEU A CA 1
ATOM 766 C C . LEU A 1 98 ? 31.730 -12.899 18.474 1.00 55.81 98 LEU A C 1
ATOM 768 O O . LEU A 1 98 ? 32.221 -12.192 19.356 1.00 55.81 98 LEU A O 1
ATOM 772 N N . ARG A 1 99 ? 30.895 -12.390 17.565 1.00 62.94 99 ARG A N 1
ATOM 773 C CA . ARG A 1 99 ? 30.296 -11.062 17.696 1.00 62.94 99 ARG A CA 1
ATOM 774 C C . ARG A 1 99 ? 29.418 -11.076 18.942 1.00 62.94 99 ARG A C 1
ATOM 776 O O . ARG A 1 99 ? 28.337 -11.660 18.931 1.00 62.94 99 ARG A O 1
ATOM 783 N N . ARG A 1 100 ? 29.884 -10.432 20.019 1.00 63.00 100 ARG A N 1
ATOM 784 C CA . ARG A 1 100 ? 29.093 -10.179 21.231 1.00 63.00 100 ARG A CA 1
ATOM 785 C C . ARG A 1 100 ? 27.772 -9.518 20.831 1.00 63.00 100 ARG A C 1
ATOM 787 O O . ARG A 1 100 ? 27.728 -8.334 20.502 1.00 63.00 100 ARG A O 1
ATOM 794 N N . GLN A 1 101 ? 26.696 -10.298 20.846 1.00 63.25 101 GLN A N 1
ATOM 795 C CA . GLN A 1 101 ? 25.344 -9.804 20.642 1.00 63.25 101 GLN A CA 1
ATOM 796 C C . GLN A 1 101 ? 24.981 -8.921 21.835 1.00 63.25 101 GLN A C 1
ATOM 798 O O . GLN A 1 101 ? 24.705 -9.408 22.931 1.00 63.25 101 GLN A O 1
ATOM 803 N N . ARG A 1 102 ? 25.007 -7.599 21.644 1.00 69.69 102 ARG A N 1
ATOM 804 C CA . ARG A 1 102 ? 24.463 -6.663 22.627 1.00 69.69 102 ARG A CA 1
ATOM 805 C C . ARG A 1 102 ? 22.957 -6.917 22.693 1.00 69.69 102 ARG A C 1
ATOM 807 O O . ARG A 1 102 ? 22.235 -6.543 21.771 1.00 69.69 102 ARG A O 1
ATOM 814 N N . LYS A 1 103 ? 22.493 -7.584 23.758 1.00 67.06 103 LYS A N 1
ATOM 815 C CA . LYS A 1 103 ? 21.064 -7.791 24.023 1.00 67.06 103 LYS A CA 1
ATOM 816 C C . LYS A 1 103 ? 20.391 -6.418 24.013 1.00 67.06 103 LYS A C 1
ATOM 818 O O . LYS A 1 103 ? 20.629 -5.605 24.905 1.00 67.06 103 LYS A O 1
ATOM 823 N N . ARG A 1 104 ? 19.588 -6.125 22.984 1.00 64.12 104 ARG A N 1
ATOM 824 C CA . ARG A 1 104 ? 18.663 -4.989 23.027 1.00 64.12 104 ARG A CA 1
ATOM 825 C C . ARG A 1 104 ? 17.612 -5.355 24.062 1.00 64.12 104 ARG A C 1
ATOM 827 O O . ARG A 1 104 ? 16.641 -6.028 23.742 1.00 64.12 104 ARG A O 1
ATOM 834 N N . ASN A 1 105 ? 17.840 -4.942 25.303 1.00 63.03 105 ASN A N 1
ATOM 835 C CA . ASN A 1 105 ? 16.812 -4.940 26.330 1.00 63.03 105 ASN A CA 1
ATOM 836 C C . ASN A 1 105 ? 15.869 -3.769 26.018 1.00 63.03 105 ASN A C 1
ATOM 838 O O . ASN A 1 105 ? 15.979 -2.693 26.593 1.00 63.03 105 ASN A O 1
ATOM 842 N N . GLY A 1 106 ? 15.063 -3.926 24.969 1.00 63.03 106 GLY A N 1
ATOM 843 C CA . GLY A 1 106 ? 14.059 -2.954 24.562 1.00 63.03 106 GLY A CA 1
ATOM 844 C C . GLY A 1 106 ? 12.696 -3.505 24.927 1.00 63.03 106 GLY A C 1
ATOM 845 O O . GLY A 1 106 ? 12.317 -4.556 24.415 1.00 63.03 106 GLY A O 1
ATOM 846 N N . HIS A 1 107 ? 11.980 -2.809 25.806 1.00 70.31 107 HIS A N 1
ATOM 847 C CA . HIS A 1 107 ? 10.559 -3.049 26.009 1.00 70.31 107 HIS A CA 1
ATOM 848 C C . HIS A 1 107 ? 9.875 -2.833 24.654 1.00 70.31 107 HIS A C 1
ATOM 850 O O . HIS A 1 107 ? 9.961 -1.752 24.072 1.00 70.31 107 HIS A O 1
ATOM 856 N N . SER A 1 108 ? 9.346 -3.905 24.069 1.00 77.31 108 SER A N 1
ATOM 857 C CA . SER A 1 108 ? 8.704 -3.840 22.760 1.00 77.31 108 SER A CA 1
ATOM 858 C C . SER A 1 108 ? 7.260 -3.392 22.945 1.00 77.31 108 SER A C 1
ATOM 860 O O . SER A 1 108 ? 6.625 -3.766 23.926 1.00 77.31 108 SER A O 1
ATOM 862 N N . SER A 1 109 ? 6.698 -2.692 21.962 1.00 81.81 109 SER A N 1
ATOM 863 C CA . SER A 1 109 ? 5.260 -2.381 21.923 1.00 81.81 109 SER A CA 1
ATOM 864 C C . SER A 1 109 ? 4.379 -3.644 22.046 1.00 81.81 109 SER A C 1
ATOM 866 O O . SER A 1 109 ? 3.289 -3.610 22.616 1.00 81.81 109 SER A O 1
ATOM 868 N N . ALA A 1 110 ? 4.880 -4.804 21.600 1.00 86.06 110 ALA A N 1
ATOM 869 C CA . ALA A 1 110 ? 4.210 -6.086 21.820 1.00 86.06 110 ALA A CA 1
ATOM 870 C C . ALA A 1 110 ? 4.140 -6.468 23.311 1.00 86.06 110 ALA A C 1
ATOM 872 O O . ALA A 1 110 ? 3.135 -7.010 23.761 1.00 86.06 110 ALA A O 1
ATOM 873 N N . THR A 1 111 ? 5.185 -6.161 24.085 1.00 88.31 111 THR A N 1
ATOM 874 C CA . THR A 1 111 ? 5.216 -6.383 25.535 1.00 88.31 111 THR A CA 1
ATOM 875 C C . THR A 1 111 ? 4.181 -5.505 26.238 1.00 88.31 111 THR A C 1
ATOM 877 O O . THR A 1 111 ? 3.446 -6.013 27.075 1.00 88.31 111 THR A O 1
ATOM 880 N N . GLU A 1 112 ? 4.048 -4.240 25.835 1.00 87.31 112 GLU A N 1
ATOM 881 C CA . GLU A 1 112 ? 3.028 -3.319 26.367 1.00 87.31 112 GLU A CA 1
ATOM 882 C C . GLU A 1 112 ? 1.596 -3.783 26.055 1.00 87.31 112 GLU A C 1
ATOM 884 O O . GLU A 1 112 ? 0.693 -3.674 26.881 1.00 87.31 112 GLU A O 1
ATOM 889 N N . THR A 1 113 ? 1.378 -4.358 24.870 1.00 95.12 113 THR A N 1
ATOM 890 C CA . THR A 1 113 ? 0.060 -4.901 24.503 1.00 95.12 113 THR A CA 1
ATOM 891 C C . THR A 1 113 ? -0.297 -6.118 25.363 1.00 95.12 113 THR A C 1
ATOM 893 O O . THR A 1 113 ? -1.440 -6.265 25.796 1.00 95.12 113 THR A O 1
ATOM 896 N N . LEU A 1 114 ? 0.677 -6.989 25.648 1.00 94.56 114 LEU A N 1
ATOM 897 C CA . LEU A 1 114 ? 0.469 -8.170 26.489 1.00 94.56 114 LEU A CA 1
ATOM 898 C C . LEU A 1 114 ? 0.181 -7.799 27.948 1.00 94.56 114 LEU A C 1
ATOM 900 O O . LEU A 1 114 ? -0.731 -8.371 28.544 1.00 94.56 114 LEU A O 1
ATOM 904 N N . THR A 1 115 ? 0.897 -6.821 28.508 1.00 93.69 115 THR A N 1
ATOM 905 C CA . THR A 1 115 ? 0.637 -6.348 29.877 1.00 93.69 115 THR A CA 1
ATOM 906 C C . THR A 1 115 ? -0.734 -5.681 29.988 1.00 93.69 115 THR A C 1
ATOM 908 O O . THR A 1 115 ? -1.454 -5.903 30.964 1.00 93.69 115 THR A O 1
ATOM 911 N N . PHE A 1 116 ? -1.165 -4.936 28.966 1.00 96.12 116 PHE A N 1
ATOM 912 C CA . PHE A 1 116 ? -2.520 -4.385 28.913 1.00 96.12 116 PHE A CA 1
ATOM 913 C C . PHE A 1 116 ? -3.600 -5.481 28.936 1.00 96.12 116 PHE A C 1
ATOM 915 O O . PHE A 1 116 ? -4.540 -5.405 29.725 1.00 96.12 116 PHE A O 1
ATOM 922 N N . LEU A 1 117 ? -3.462 -6.531 28.121 1.00 96.19 117 LEU A N 1
ATOM 923 C CA . LEU A 1 117 ? -4.437 -7.629 28.089 1.00 96.19 117 LEU A CA 1
ATOM 924 C C . LEU A 1 117 ? -4.495 -8.394 29.419 1.00 96.19 117 LEU A C 1
ATOM 926 O O . LEU A 1 117 ? -5.587 -8.686 29.904 1.00 96.19 117 LEU A O 1
ATOM 930 N N . GLN A 1 118 ? -3.342 -8.665 30.036 1.00 94.75 118 GLN A N 1
ATOM 931 C CA . GLN A 1 118 ? -3.274 -9.314 31.350 1.00 94.75 118 GLN A CA 1
ATOM 932 C C . GLN A 1 118 ? -3.984 -8.482 32.424 1.00 94.75 118 GLN A C 1
ATOM 934 O O . GLN A 1 118 ? -4.891 -8.981 33.094 1.00 94.75 118 GLN A O 1
ATOM 939 N N . THR A 1 119 ? -3.648 -7.193 32.527 1.00 95.62 119 THR A N 1
ATOM 940 C CA . THR A 1 119 ? -4.271 -6.295 33.514 1.00 95.62 119 THR A CA 1
ATOM 941 C C . THR A 1 119 ? -5.771 -6.110 33.277 1.00 95.62 119 THR A C 1
ATOM 943 O O . THR A 1 119 ? -6.530 -5.962 34.234 1.00 95.62 119 THR A O 1
ATOM 946 N N . TYR A 1 120 ? -6.239 -6.160 32.026 1.00 94.94 120 TYR A N 1
ATOM 947 C CA . TYR A 1 120 ? -7.670 -6.141 31.719 1.00 94.94 120 TYR A CA 1
ATOM 948 C C . TYR A 1 120 ? -8.386 -7.394 32.241 1.00 94.94 120 TYR A C 1
ATOM 950 O O . TYR A 1 120 ? -9.434 -7.284 32.882 1.00 94.94 120 TYR A O 1
ATOM 958 N N . THR A 1 121 ? -7.814 -8.582 32.014 1.00 94.00 121 THR A N 1
ATOM 959 C CA . THR A 1 121 ? -8.397 -9.839 32.513 1.00 94.00 121 THR A CA 1
ATOM 960 C C . THR A 1 121 ? -8.427 -9.906 34.037 1.00 94.00 121 THR A C 1
ATOM 962 O O . THR A 1 121 ? -9.448 -10.299 34.599 1.00 94.00 121 THR A O 1
ATOM 965 N N . GLU A 1 122 ? -7.366 -9.441 34.699 1.00 93.94 122 GLU A N 1
ATOM 966 C CA . GLU A 1 122 ? -7.258 -9.393 36.159 1.00 93.94 122 GLU A CA 1
ATOM 967 C C . GLU A 1 122 ? -8.294 -8.443 36.774 1.00 93.94 122 GLU A C 1
ATOM 969 O O . GLU A 1 122 ? -9.009 -8.816 37.703 1.00 93.94 122 GLU A O 1
ATOM 974 N N . LYS A 1 123 ? -8.459 -7.238 36.209 1.00 92.81 123 LYS A N 1
ATOM 975 C CA . LYS A 1 123 ? -9.481 -6.280 36.664 1.00 92.81 123 LYS A CA 1
ATOM 976 C C . LYS A 1 123 ? -10.891 -6.848 36.563 1.00 92.81 123 LYS A C 1
ATOM 978 O O . LYS A 1 123 ? -11.687 -6.666 37.482 1.00 92.81 123 LYS A O 1
ATOM 983 N N . ARG A 1 124 ? -11.204 -7.535 35.460 1.00 91.44 124 ARG A N 1
ATOM 984 C CA . ARG A 1 124 ? -12.511 -8.179 35.283 1.00 91.44 124 ARG A CA 1
ATOM 985 C C . ARG A 1 124 ? -12.726 -9.282 36.320 1.00 91.44 124 ARG A C 1
ATOM 987 O O . ARG A 1 124 ? -13.784 -9.323 36.936 1.00 91.44 124 ARG A O 1
ATOM 994 N N . GLN A 1 125 ? -11.721 -10.127 36.540 1.00 90.88 125 GLN A N 1
ATOM 995 C CA . GLN A 1 125 ? -11.801 -11.214 37.513 1.00 90.88 125 GLN A CA 1
ATOM 996 C C . GLN A 1 125 ? -11.989 -10.688 38.942 1.00 90.88 125 GLN A C 1
ATOM 998 O O . GLN A 1 125 ? -12.837 -11.193 39.670 1.00 90.88 125 GLN A O 1
ATOM 1003 N N . LYS A 1 126 ? -11.274 -9.623 39.319 1.00 93.00 126 LYS A N 1
ATOM 1004 C CA . LYS A 1 126 ? -11.425 -8.989 40.633 1.00 93.00 126 LYS A CA 1
ATOM 1005 C C . LYS A 1 126 ? -12.824 -8.403 40.843 1.00 93.00 126 LYS A C 1
ATOM 1007 O O . LYS A 1 126 ? -13.411 -8.589 41.902 1.00 93.00 126 LYS A O 1
ATOM 1012 N N . ALA A 1 127 ? -13.387 -7.746 39.828 1.00 91.12 127 ALA A N 1
ATOM 1013 C CA . ALA A 1 127 ? -14.753 -7.226 39.901 1.00 91.12 127 ALA A CA 1
ATOM 1014 C C . ALA A 1 127 ? -15.800 -8.349 40.055 1.00 91.12 127 ALA A C 1
ATOM 1016 O O . ALA A 1 127 ? -16.789 -8.194 40.772 1.00 91.12 127 ALA A O 1
ATOM 1017 N N . GLU A 1 128 ? -15.585 -9.493 39.400 1.00 88.56 128 GLU A N 1
ATOM 1018 C CA . GLU A 1 128 ? -16.438 -10.676 39.558 1.00 88.56 128 GLU A CA 1
ATOM 1019 C C . GLU A 1 128 ? -16.306 -11.297 40.958 1.00 88.56 128 GLU A C 1
ATOM 1021 O O . GLU A 1 128 ? -17.314 -11.676 41.556 1.00 88.56 128 GLU A O 1
ATOM 1026 N N . GLU A 1 129 ? -15.097 -11.343 41.518 1.00 91.06 129 GLU A N 1
ATOM 1027 C CA . GLU A 1 129 ? -14.844 -11.836 42.875 1.00 91.06 129 GLU A CA 1
ATOM 1028 C C . GLU A 1 129 ? -15.470 -10.935 43.950 1.00 91.06 129 GLU A C 1
ATOM 1030 O O . GLU A 1 129 ? -16.141 -11.436 44.853 1.00 91.06 129 GLU A O 1
ATOM 1035 N N . GLU A 1 130 ? -15.343 -9.611 43.826 1.00 89.88 130 GLU A N 1
ATOM 1036 C CA . GLU A 1 130 ? -15.993 -8.647 44.727 1.00 89.88 130 GLU A CA 1
ATOM 1037 C C . GLU A 1 130 ? -17.521 -8.786 44.686 1.00 89.88 130 GLU A C 1
ATOM 1039 O O . GLU A 1 130 ? -18.180 -8.804 45.730 1.00 89.88 130 GLU A O 1
ATOM 1044 N N . LYS A 1 131 ? -18.092 -8.979 43.490 1.00 89.00 131 LYS A N 1
ATOM 1045 C CA . LYS A 1 131 ? -19.527 -9.238 43.320 1.00 89.00 131 LYS A CA 1
ATOM 1046 C C . LYS A 1 131 ? -19.964 -10.529 44.021 1.00 89.00 131 LYS A C 1
ATOM 1048 O O . LYS A 1 131 ? -21.014 -10.547 44.664 1.00 89.00 131 LYS A O 1
ATOM 1053 N N . LEU A 1 132 ? -19.189 -11.608 43.898 1.00 90.06 132 LEU A N 1
ATOM 1054 C CA . LEU A 1 132 ? -19.477 -12.882 44.567 1.00 90.06 132 LEU A CA 1
ATOM 1055 C C . LEU A 1 132 ? -19.309 -12.790 46.089 1.00 90.06 132 LEU A C 1
ATOM 1057 O O . LEU A 1 132 ? -20.104 -13.377 46.822 1.00 90.06 132 LEU A O 1
ATOM 1061 N N . SER A 1 133 ? -18.315 -12.039 46.563 1.00 90.88 133 SER A N 1
ATOM 1062 C CA . SER A 1 133 ? -18.084 -11.786 47.987 1.00 90.88 133 SER A CA 1
ATOM 1063 C C . SER A 1 133 ? -19.265 -11.048 48.622 1.00 90.88 133 SER A C 1
ATOM 1065 O O . SER A 1 133 ? -19.799 -11.495 49.635 1.00 90.88 133 SER A O 1
ATOM 1067 N N . LEU A 1 134 ? -19.761 -9.988 47.975 1.00 90.31 134 LEU A N 1
ATOM 1068 C CA . LEU A 1 134 ? -20.940 -9.254 48.440 1.00 90.31 134 LEU A CA 1
ATOM 1069 C C . LEU A 1 134 ? -22.190 -10.146 48.502 1.00 90.31 134 LEU A C 1
ATOM 1071 O O . LEU A 1 134 ? -22.921 -10.123 49.488 1.00 90.31 134 LEU A O 1
ATOM 1075 N N . LEU A 1 135 ? -22.414 -10.971 47.472 1.00 85.12 135 LEU A N 1
ATOM 1076 C CA . LEU A 1 135 ? -23.522 -11.933 47.441 1.00 85.12 135 LEU A CA 1
ATOM 1077 C C . LEU A 1 135 ? -23.443 -12.977 48.560 1.00 85.12 135 LEU A C 1
ATOM 1079 O O . LEU A 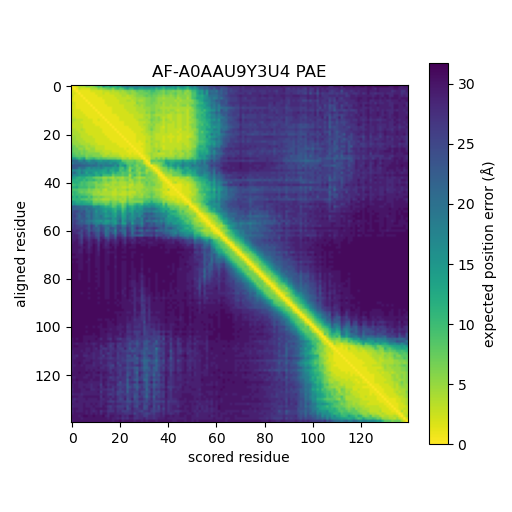1 135 ? -24.485 -13.456 49.002 1.00 85.12 135 LEU A O 1
ATOM 1083 N N . ARG A 1 136 ? -22.233 -13.345 48.997 1.00 90.31 136 ARG A N 1
ATOM 1084 C CA . ARG A 1 136 ? -22.028 -14.238 50.142 1.00 90.31 136 ARG A CA 1
ATOM 1085 C C . ARG A 1 136 ? -22.412 -13.542 51.446 1.00 90.31 136 ARG A C 1
ATOM 1087 O O . ARG A 1 136 ? -23.244 -14.074 52.161 1.00 90.31 136 ARG A O 1
ATOM 1094 N N . VAL A 1 137 ? -21.896 -12.335 51.686 1.00 90.38 137 VAL A N 1
ATOM 1095 C CA . VAL A 1 137 ? -22.194 -11.549 52.900 1.00 90.38 137 VAL A CA 1
ATOM 1096 C C . VAL A 1 137 ? -23.687 -11.247 53.045 1.00 90.38 137 VAL A C 1
ATOM 1098 O O . VAL A 1 137 ? -24.194 -11.223 54.152 1.00 90.38 137 VAL A O 1
ATOM 1101 N N . MET A 1 138 ? -24.408 -11.023 51.943 1.00 81.62 138 MET A N 1
ATOM 1102 C CA . MET A 1 138 ? -25.857 -10.770 51.987 1.00 81.62 138 MET A CA 1
ATOM 1103 C C . MET A 1 138 ? -26.714 -12.026 52.213 1.00 81.62 138 MET A C 1
ATOM 1105 O O . MET A 1 138 ? -27.926 -11.899 52.384 1.00 81.62 138 MET A O 1
ATOM 1109 N N . LYS A 1 139 ? -26.134 -13.227 52.106 1.00 78.81 139 LYS A N 1
ATOM 1110 C CA . LYS A 1 139 ? -26.843 -14.499 52.308 1.00 78.81 139 LYS A CA 1
ATOM 1111 C C . LYS A 1 139 ? -26.670 -15.083 53.709 1.00 78.81 139 LYS A C 1
ATOM 1113 O O . LYS A 1 139 ? -27.411 -16.012 54.029 1.00 78.81 139 LYS A O 1
ATOM 1118 N N . ASP A 1 140 ? -25.725 -14.554 54.476 1.00 58.41 140 ASP A N 1
ATOM 1119 C CA . ASP A 1 140 ? -25.533 -14.836 55.899 1.00 58.41 140 ASP A CA 1
ATOM 1120 C C . ASP A 1 140 ? -26.344 -13.836 56.745 1.00 58.41 140 ASP A C 1
ATOM 1122 O O . ASP A 1 140 ? -26.869 -14.253 57.803 1.00 58.41 140 ASP A O 1
#

Sequence (140 aa):
MTKKQVFERIAEYLSVAIKQKYKEVEHNNKRMGRGRKDWKFLHKMAGCLGQNPKVNPAFTFDASSESQASRSESLSATSSTTNNENCSDCSDEGELKLRRQRKRNGHSSATETLTFLQTYTEKRQKAEEEKLSLLRVMKD

Secondary structure (DSSP, 8-state):
--HHHHHHHHHHHHHHHHHHHHHHHHHHHHH-SS-----TTHHHHHHHHS-------S--------------------------------------------------HHHHHHHHHHHHHHHHHHHHHHHHHHHHHTT-

Foldseek 3Di:
DDPVVVVVVVVVVVVVVLLVVLVVLVVVQVVDDPDRDDDVCNVVCCVVPVDPPPDPPPDDDDPDDDDDDDDDDDDDDDDDDDDDDDDDDDDDDDDDPPPPPPPPPDCDVVNVVVVVVVVVVVVVVVVVVVVVVVVVVVVD

Solvent-accessible surface area (backbone atoms only — not comparable to full-atom values): 9489 Å² total; per-residue (Å²): 136,54,74,67,59,53,52,50,53,51,51,53,52,50,52,52,54,52,52,51,52,48,53,52,45,53,53,48,37,73,72,30,82,94,68,53,69,84,55,96,53,48,72,63,47,41,67,74,66,62,62,74,85,81,70,76,74,92,70,81,86,73,91,74,88,75,89,79,90,79,92,75,91,77,90,80,89,79,89,84,81,91,83,89,80,80,79,90,79,90,78,90,83,91,79,86,80,78,74,79,75,76,79,79,87,62,90,43,74,68,55,56,53,51,54,50,53,51,53,52,52,50,54,52,51,50,55,53,49,53,54,52,51,52,57,50,65,74,72,110

Radius of gyration: 34.29 Å; Cα contacts (8 Å, |Δi|>4): 14; chains: 1; bounding box: 85×53×86 Å

pLDDT: mean 73.91, std 19.36, range [32.75, 96.69]

Mean predicted aligned error: 21.75 Å

Organism: NCBI:txid46732